Protein AF-A0A9W9FHJ2-F1 (afdb_monomer)

pLDDT: mean 71.09, std 11.59, range [45.0, 87.69]

Foldseek 3Di:
DVQPDPDPVVCCCCVVVVVVVVVVVVVVVVLVLLCVPCVPPSPVSVVVVVVVVVVCVVVLVVLLVVQCVPPNPNRSVVVVCVVVVVVVVVVVVVSDPPDDPPPDDPPDDPDPCVVVVDPVVVVVVVVVVVVVVVVVVVVVVVVVVVVVVVVVVVD

Solvent-accessible surface area (backbone atoms only — not comparable to full-atom values): 9082 Å² total; per-residue (Å²): 123,80,83,80,57,96,46,73,66,59,45,50,48,47,60,50,52,50,45,46,54,51,53,50,53,52,51,53,52,51,54,51,52,51,58,67,73,32,76,93,51,43,68,63,56,53,48,57,56,53,50,50,56,57,52,50,66,55,50,49,59,55,52,48,52,57,35,38,76,75,53,36,72,70,45,32,55,52,53,51,50,49,54,53,48,51,54,49,50,49,48,58,68,68,61,65,85,85,67,79,82,75,76,84,61,92,82,65,66,96,71,64,66,69,58,74,70,34,67,70,52,51,55,50,53,54,47,53,54,50,51,52,53,51,50,52,52,50,51,53,50,49,51,54,50,49,56,54,52,59,62,60,75,73,111

Radius of gyration: 21.57 Å; Cα contacts (8 Å, |Δi|>4): 36; chains: 1; bounding box: 47×47×62 Å

Mean predicted aligned error: 13.23 Å

Structure (mmCIF, N/CA/C/O backbone):
data_AF-A0A9W9FHJ2-F1
#
_entry.id   AF-A0A9W9FHJ2-F1
#
loop_
_atom_site.group_PDB
_atom_site.id
_atom_site.type_symbol
_atom_site.label_atom_id
_atom_site.label_alt_id
_atom_site.label_comp_id
_atom_site.label_asym_id
_atom_site.label_entity_id
_atom_site.label_seq_id
_atom_site.pdbx_PDB_ins_code
_atom_site.Cartn_x
_atom_site.Cartn_y
_atom_site.Cartn_z
_atom_site.occupancy
_atom_site.B_iso_or_equiv
_atom_site.auth_seq_id
_atom_site.auth_comp_id
_atom_site.auth_asym_id
_atom_site.auth_atom_id
_atom_site.pdbx_PDB_model_num
ATOM 1 N N . MET A 1 1 ? -13.011 -8.367 9.478 1.00 51.66 1 MET A N 1
ATOM 2 C CA . MET A 1 1 ? -13.034 -9.588 10.319 1.00 51.66 1 MET A CA 1
ATOM 3 C C . MET A 1 1 ? -12.538 -9.351 11.751 1.00 51.66 1 MET A C 1
ATOM 5 O O . MET A 1 1 ? -12.489 -10.297 12.512 1.00 51.66 1 MET A O 1
ATOM 9 N N . THR A 1 2 ? -12.247 -8.113 12.168 1.00 50.59 2 THR A N 1
ATOM 10 C CA . THR A 1 2 ? -11.859 -7.771 13.555 1.00 50.59 2 THR A CA 1
ATOM 11 C C . THR A 1 2 ? -13.042 -7.658 14.524 1.00 50.59 2 THR A C 1
ATOM 13 O O . THR A 1 2 ? -12.851 -7.483 15.716 1.00 50.59 2 THR A O 1
ATOM 16 N N . SER A 1 3 ? -14.270 -7.742 14.009 1.00 45.25 3 SER A N 1
ATOM 17 C CA . SER A 1 3 ? -15.506 -7.522 14.763 1.00 45.25 3 SER A CA 1
ATOM 18 C C . SER A 1 3 ? -16.038 -8.782 15.464 1.00 45.25 3 SER A C 1
ATOM 20 O O . SER A 1 3 ? -16.877 -8.678 16.344 1.00 45.25 3 SER A O 1
ATOM 22 N N . LEU A 1 4 ? -15.614 -9.983 15.064 1.00 50.00 4 LEU A N 1
ATOM 23 C CA . LEU A 1 4 ? -16.259 -11.245 15.467 1.00 50.00 4 LEU A CA 1
ATOM 24 C C . LEU A 1 4 ? -15.250 -12.282 15.989 1.00 50.00 4 LEU A C 1
ATOM 26 O O . LEU A 1 4 ? -15.475 -13.478 15.845 1.00 50.00 4 LEU A O 1
ATOM 30 N N . ALA A 1 5 ? -14.104 -11.827 16.495 1.00 47.50 5 ALA A N 1
ATOM 31 C CA . ALA A 1 5 ? -13.016 -12.695 16.927 1.00 47.50 5 ALA A CA 1
ATOM 32 C C . ALA A 1 5 ? -12.821 -12.557 18.439 1.00 47.50 5 ALA A C 1
ATOM 34 O O . ALA A 1 5 ? -12.314 -11.544 18.913 1.00 47.50 5 ALA A O 1
ATOM 35 N N . ASP A 1 6 ? -13.250 -13.588 19.160 1.00 56.25 6 ASP A N 1
ATOM 36 C CA . ASP A 1 6 ? -13.093 -13.754 20.611 1.00 56.25 6 ASP A CA 1
ATOM 37 C C . ASP A 1 6 ? -11.643 -14.146 20.985 1.00 56.25 6 ASP A C 1
ATOM 39 O O . ASP A 1 6 ? -11.230 -14.043 22.134 1.00 56.25 6 ASP A O 1
ATOM 43 N N . GLU A 1 7 ? -10.840 -14.555 19.990 1.00 63.81 7 GLU A N 1
ATOM 44 C CA . GLU A 1 7 ? -9.488 -15.097 20.156 1.00 63.81 7 GLU A CA 1
ATOM 45 C C . GLU A 1 7 ? -8.422 -14.259 19.426 1.00 63.81 7 GLU A C 1
ATOM 47 O O . GLU A 1 7 ? -8.515 -13.974 18.223 1.00 63.81 7 GLU A O 1
ATOM 52 N N . TYR A 1 8 ? -7.358 -13.899 20.149 1.00 60.22 8 TYR A N 1
ATOM 53 C CA . TYR A 1 8 ? -6.268 -13.033 19.681 1.00 60.22 8 TYR A CA 1
ATOM 54 C C . TYR A 1 8 ? -5.521 -13.640 18.481 1.00 60.22 8 TYR A C 1
ATOM 56 O O . TYR A 1 8 ? -5.068 -12.921 17.581 1.00 60.22 8 TYR A O 1
ATOM 64 N N . TYR A 1 9 ? -5.441 -14.974 18.421 1.00 71.06 9 TYR A N 1
ATOM 65 C CA . TYR A 1 9 ? -4.782 -15.693 17.329 1.00 71.06 9 TYR A CA 1
ATOM 66 C C . TYR A 1 9 ? -5.462 -15.488 15.973 1.00 71.06 9 TYR A C 1
ATOM 68 O O . TYR A 1 9 ? -4.784 -15.348 14.952 1.00 71.06 9 TYR A O 1
ATOM 76 N N . GLN A 1 10 ? -6.795 -15.433 15.938 1.00 68.62 10 GLN A N 1
ATOM 77 C CA . GLN A 1 10 ? -7.540 -15.281 14.686 1.00 68.62 10 GLN A CA 1
ATOM 78 C C . GLN A 1 10 ? -7.378 -13.881 14.095 1.00 68.62 10 GLN A C 1
ATOM 80 O O . GLN A 1 10 ? -7.250 -13.734 12.878 1.00 68.62 10 GLN A O 1
ATOM 85 N N . ILE A 1 11 ? -7.320 -12.855 14.947 1.00 69.69 11 ILE A N 1
ATOM 86 C CA . ILE A 1 11 ? -7.076 -11.473 14.521 1.00 69.69 11 ILE A CA 1
ATOM 87 C C . ILE A 1 11 ? -5.663 -11.348 13.957 1.00 69.69 11 ILE A C 1
ATOM 89 O O . ILE A 1 11 ? -5.479 -10.771 12.884 1.00 69.69 11 ILE A O 1
ATOM 93 N N . PHE A 1 12 ? -4.674 -11.936 14.634 1.00 75.62 12 PHE A N 1
ATOM 94 C CA . PHE A 1 12 ? -3.286 -11.893 14.187 1.00 75.62 12 PHE A CA 1
ATOM 95 C C . PHE A 1 12 ? -3.087 -12.613 12.847 1.00 75.62 12 PHE A C 1
ATOM 97 O O . PHE A 1 12 ? -2.451 -12.074 11.942 1.00 75.62 12 PHE A O 1
ATOM 104 N N . LEU A 1 13 ? -3.690 -13.792 12.669 1.00 75.44 13 LEU A N 1
ATOM 105 C CA . LEU A 1 13 ? -3.626 -14.535 11.409 1.00 75.44 13 LEU A CA 1
ATOM 106 C C . LEU A 1 13 ? -4.366 -13.813 10.273 1.00 75.44 13 LEU A C 1
ATOM 108 O O . LEU A 1 13 ? -3.824 -13.678 9.178 1.00 75.44 13 LEU A O 1
ATOM 112 N N . ALA A 1 14 ? -5.573 -13.299 10.513 1.00 74.88 14 ALA A N 1
ATOM 113 C CA . ALA A 1 14 ? -6.352 -12.626 9.474 1.00 74.88 14 ALA A CA 1
ATOM 114 C C . ALA A 1 14 ? -5.747 -11.271 9.067 1.00 74.88 14 ALA A C 1
ATOM 116 O O . ALA A 1 14 ? -5.666 -10.955 7.878 1.00 74.88 14 ALA A O 1
ATOM 117 N N . GLN A 1 15 ? -5.303 -10.472 10.039 1.00 74.19 15 GLN A N 1
ATOM 118 C CA . GLN A 1 15 ? -4.747 -9.142 9.792 1.00 74.19 15 GLN A CA 1
ATOM 119 C C . GLN A 1 15 ? -3.265 -9.179 9.415 1.00 74.19 15 GLN A C 1
ATOM 121 O O . GLN A 1 15 ? -2.812 -8.311 8.687 1.00 74.19 15 GLN A O 1
ATOM 126 N N . GLY A 1 16 ? -2.494 -10.159 9.876 1.00 77.00 16 GLY A N 1
ATOM 127 C CA . GLY A 1 16 ? -1.106 -10.329 9.455 1.00 77.00 16 GLY A CA 1
ATOM 128 C C . GLY A 1 16 ? -1.024 -11.022 8.099 1.00 77.00 16 GLY A C 1
ATOM 129 O O . GLY A 1 16 ? -0.535 -10.454 7.123 1.00 77.00 16 GLY A O 1
ATOM 130 N N . LEU A 1 17 ? -1.544 -12.249 8.024 1.00 80.94 17 LEU A N 1
ATOM 131 C CA . LEU A 1 17 ? -1.406 -13.096 6.842 1.00 80.94 17 LEU A CA 1
ATOM 132 C C . LEU A 1 17 ? -2.351 -12.654 5.717 1.00 80.94 17 LEU A C 1
ATOM 134 O O . LEU A 1 17 ? -1.920 -12.453 4.584 1.00 80.94 17 LEU A O 1
ATOM 138 N N . GLY A 1 18 ? -3.635 -12.464 6.033 1.00 80.69 18 GLY A N 1
ATOM 139 C CA . GLY A 1 18 ? -4.656 -12.121 5.040 1.00 80.69 18 GLY A CA 1
ATOM 140 C C . GLY A 1 18 ? -4.430 -10.744 4.418 1.00 80.69 18 GLY A C 1
ATOM 141 O O . GLY A 1 18 ? -4.379 -10.608 3.194 1.00 80.69 18 GLY A O 1
ATOM 142 N N . PHE A 1 19 ? -4.224 -9.723 5.253 1.00 80.75 19 PHE A N 1
ATOM 143 C CA . PHE A 1 19 ? -3.894 -8.385 4.760 1.00 80.75 19 PHE A CA 1
ATOM 144 C C . PHE A 1 19 ? -2.524 -8.350 4.077 1.00 80.75 19 PHE A C 1
ATOM 146 O O . PHE A 1 19 ? -2.398 -7.713 3.038 1.00 80.75 19 PHE A O 1
ATOM 153 N N . GLY A 1 20 ? -1.514 -9.053 4.604 1.00 81.56 20 GLY A N 1
ATOM 154 C CA . GLY A 1 20 ? -0.174 -9.083 4.015 1.00 81.56 20 GLY A CA 1
ATOM 155 C C . GLY A 1 20 ? -0.162 -9.646 2.593 1.00 81.56 20 GLY A C 1
ATOM 156 O O . GLY A 1 20 ? 0.398 -9.025 1.688 1.00 81.56 20 GLY A O 1
ATOM 157 N N . ILE A 1 21 ? -0.837 -10.778 2.368 1.00 84.50 21 ILE A N 1
ATOM 158 C CA . ILE A 1 21 ? -0.942 -11.397 1.037 1.00 84.50 21 ILE A CA 1
ATOM 159 C C . ILE A 1 21 ? -1.739 -10.495 0.084 1.00 84.50 21 ILE A C 1
ATOM 161 O O . ILE A 1 21 ? -1.320 -10.275 -1.055 1.00 84.50 21 ILE A O 1
ATOM 165 N N . GLY A 1 22 ? -2.857 -9.929 0.552 1.00 81.44 22 GLY A N 1
ATOM 166 C CA . GLY A 1 22 ? -3.683 -9.025 -0.249 1.00 81.44 22 GLY A CA 1
ATOM 167 C C . GLY A 1 22 ? -2.946 -7.744 -0.642 1.00 81.44 22 GLY A C 1
ATOM 168 O O . GLY A 1 22 ? -2.867 -7.405 -1.823 1.00 81.44 22 GLY A O 1
ATOM 169 N N . ALA A 1 23 ? -2.351 -7.055 0.332 1.00 80.44 23 ALA A N 1
ATOM 170 C CA . ALA A 1 23 ? -1.613 -5.817 0.116 1.00 80.44 23 ALA A CA 1
ATOM 171 C C . ALA A 1 23 ? -0.388 -6.037 -0.780 1.00 80.44 23 ALA A C 1
ATOM 173 O O . ALA A 1 23 ? -0.156 -5.246 -1.693 1.00 80.44 23 ALA A O 1
ATOM 174 N N . GLY A 1 24 ? 0.352 -7.134 -0.579 1.00 81.81 24 GLY A N 1
ATOM 175 C CA . GLY A 1 24 ? 1.487 -7.494 -1.427 1.00 81.81 24 GLY A CA 1
ATOM 176 C C . GLY A 1 24 ? 1.076 -7.703 -2.885 1.00 81.81 24 GLY A C 1
ATOM 177 O O . GLY A 1 24 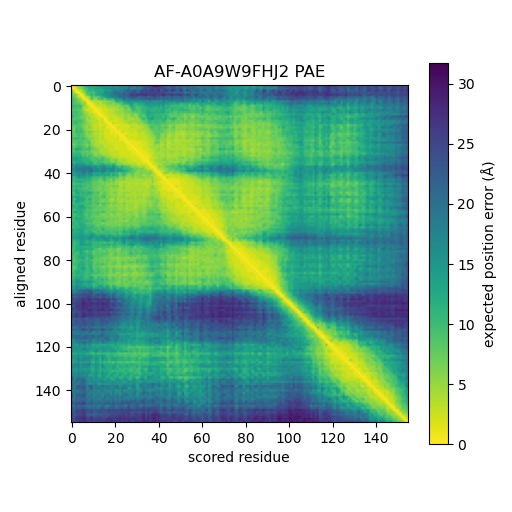? 1.640 -7.078 -3.783 1.00 81.81 24 GLY A O 1
ATOM 178 N N . GLY A 1 25 ? 0.040 -8.512 -3.129 1.00 81.56 25 GLY A N 1
ATOM 179 C CA . GLY A 1 25 ? -0.453 -8.784 -4.482 1.00 81.56 25 GLY A CA 1
ATOM 180 C C . GLY A 1 25 ? -0.975 -7.536 -5.199 1.00 81.56 25 GLY A C 1
ATOM 181 O O . GLY A 1 25 ? -0.629 -7.288 -6.359 1.00 81.56 25 GLY A O 1
ATOM 182 N N . VAL A 1 26 ? -1.763 -6.706 -4.512 1.00 81.94 26 VAL A N 1
ATOM 183 C CA . VAL A 1 26 ? -2.298 -5.455 -5.077 1.00 81.94 26 VAL A CA 1
ATOM 184 C C . VAL A 1 26 ? -1.175 -4.455 -5.362 1.00 81.94 26 VAL A C 1
ATOM 186 O O . VAL A 1 26 ? -1.161 -3.822 -6.418 1.00 81.94 26 VAL A O 1
ATOM 189 N N . PHE A 1 27 ? -0.191 -4.339 -4.469 1.00 80.12 27 PHE A N 1
ATOM 190 C CA . PHE A 1 27 ? 0.927 -3.421 -4.661 1.00 80.12 27 PHE A CA 1
ATOM 191 C C . PHE A 1 27 ? 1.792 -3.825 -5.860 1.00 80.12 27 PHE A C 1
ATOM 193 O O . PHE A 1 27 ? 2.079 -2.996 -6.727 1.00 80.12 27 PHE A O 1
ATOM 200 N N . THR A 1 28 ? 2.148 -5.110 -5.966 1.00 78.50 28 THR A N 1
ATOM 201 C CA . THR A 1 28 ? 2.938 -5.623 -7.093 1.00 78.50 28 THR A CA 1
ATOM 202 C C . THR A 1 28 ? 2.204 -5.449 -8.421 1.00 78.50 28 THR A C 1
ATOM 204 O O . THR A 1 28 ? 2.788 -4.953 -9.385 1.00 78.50 28 THR A O 1
ATOM 207 N N . THR A 1 29 ? 0.920 -5.812 -8.485 1.00 79.56 29 THR A N 1
ATOM 208 C CA . THR A 1 29 ? 0.126 -5.682 -9.719 1.00 79.56 29 THR A CA 1
ATOM 209 C C . THR A 1 29 ? -0.040 -4.223 -10.142 1.00 79.56 29 THR A C 1
ATOM 211 O O . THR A 1 29 ? 0.134 -3.919 -11.323 1.00 79.56 29 THR A O 1
ATOM 214 N N . SER A 1 30 ? -0.274 -3.307 -9.199 1.00 78.81 30 SER A N 1
ATOM 215 C CA . SER A 1 30 ? -0.365 -1.867 -9.467 1.00 78.81 30 SER A CA 1
ATOM 216 C C . SER A 1 30 ? 0.934 -1.307 -10.062 1.00 78.81 30 SER A C 1
ATOM 218 O O . SER A 1 30 ? 0.919 -0.680 -11.125 1.00 78.81 30 SER A O 1
ATOM 220 N N . MET A 1 31 ? 2.084 -1.619 -9.453 1.00 74.44 31 MET A N 1
ATOM 221 C CA . MET A 1 31 ? 3.398 -1.187 -9.949 1.00 74.44 31 MET A CA 1
ATOM 222 C C . MET A 1 31 ? 3.690 -1.710 -11.363 1.00 74.44 31 MET A C 1
ATOM 224 O O . MET A 1 31 ? 4.173 -0.962 -12.219 1.00 74.44 31 MET A O 1
ATOM 228 N N . VAL A 1 32 ? 3.363 -2.979 -11.630 1.00 77.88 32 VAL A N 1
ATOM 229 C CA . VAL A 1 32 ? 3.535 -3.593 -12.955 1.00 77.88 32 VAL A CA 1
ATOM 230 C C . VAL A 1 32 ? 2.641 -2.913 -13.995 1.00 77.88 32 VAL A C 1
ATOM 232 O O . VAL A 1 32 ? 3.122 -2.580 -15.080 1.00 77.88 32 VAL A O 1
ATOM 235 N N . CYS A 1 33 ? 1.377 -2.637 -13.661 1.00 75.69 33 CYS A N 1
ATOM 236 C CA . CYS A 1 33 ? 0.437 -1.970 -14.565 1.00 75.69 33 CYS A CA 1
ATOM 237 C C . CYS A 1 33 ? 0.904 -0.554 -14.939 1.00 75.69 33 CYS A C 1
ATOM 239 O O . CYS A 1 33 ? 0.904 -0.196 -16.119 1.00 75.69 33 CYS A O 1
ATOM 241 N N . VAL A 1 34 ? 1.370 0.236 -13.965 1.00 75.25 34 VAL A N 1
ATOM 242 C CA . VAL A 1 34 ? 1.890 1.595 -14.208 1.00 75.25 34 VAL A CA 1
ATOM 243 C C . VAL A 1 34 ? 3.154 1.561 -15.075 1.00 75.25 34 VAL A C 1
ATOM 245 O O . VAL A 1 34 ? 3.282 2.336 -16.027 1.00 75.25 34 VAL A O 1
ATOM 248 N N . GLY A 1 35 ? 4.073 0.628 -14.798 1.00 72.12 35 GLY A N 1
ATOM 249 C CA . GLY A 1 35 ? 5.310 0.462 -15.568 1.00 72.12 35 GLY A CA 1
ATOM 250 C C . GLY A 1 35 ? 5.080 0.038 -17.025 1.00 72.12 35 GLY A C 1
ATOM 251 O O . GLY A 1 35 ? 5.877 0.390 -17.908 1.00 72.12 35 GLY A O 1
ATOM 252 N N . GLN A 1 36 ? 3.985 -0.683 -17.271 1.00 71.94 36 GLN A N 1
ATOM 253 C CA . GLN A 1 36 ? 3.534 -1.124 -18.588 1.00 71.94 36 GLN A CA 1
ATOM 254 C C . GLN A 1 36 ? 2.845 -0.012 -19.390 1.00 71.94 36 GLN A C 1
ATOM 256 O O . GLN A 1 36 ? 3.112 0.122 -20.583 1.00 71.94 36 GLN A O 1
ATOM 261 N N . TRP A 1 37 ? 1.996 0.801 -18.755 1.00 70.00 37 TRP A N 1
ATOM 262 C CA . TRP A 1 37 ? 1.233 1.849 -19.444 1.00 70.00 37 TRP A CA 1
ATOM 263 C C . TRP A 1 37 ? 2.072 3.081 -19.813 1.00 70.00 37 TRP A C 1
ATOM 265 O O . TRP A 1 37 ? 1.892 3.651 -20.888 1.00 70.00 37 TRP A O 1
ATOM 275 N N . PHE A 1 38 ? 3.022 3.485 -18.964 1.00 66.88 38 PHE A N 1
ATOM 276 C CA . PHE A 1 38 ? 3.769 4.733 -19.151 1.00 66.88 38 PHE A CA 1
ATOM 277 C C . PHE A 1 38 ? 5.257 4.495 -19.403 1.00 66.88 38 PHE A C 1
ATOM 279 O O . PHE A 1 38 ? 6.070 4.781 -18.543 1.00 66.88 38 PHE A O 1
ATOM 286 N N . VAL A 1 39 ? 5.665 4.037 -20.591 1.00 68.19 39 VAL A N 1
ATOM 287 C CA . VAL A 1 39 ? 7.093 3.764 -20.890 1.00 68.19 39 VAL A CA 1
ATOM 288 C C . VAL A 1 39 ? 7.961 5.035 -20.896 1.00 68.19 39 VAL A C 1
ATOM 290 O O . VAL A 1 39 ? 9.077 5.018 -20.387 1.00 68.19 39 VAL A O 1
ATOM 293 N N . LYS A 1 40 ? 7.446 6.158 -21.421 1.00 70.25 40 LYS A N 1
ATOM 294 C CA . LYS A 1 40 ? 8.219 7.406 -21.610 1.00 70.25 40 LYS A CA 1
ATOM 295 C C . LYS A 1 40 ? 8.219 8.342 -20.390 1.00 70.25 40 LYS A C 1
ATOM 297 O O . LYS A 1 40 ? 9.113 9.169 -20.266 1.00 70.25 40 LYS A O 1
ATOM 302 N N . ARG A 1 41 ? 7.227 8.236 -19.491 1.00 77.00 41 ARG A N 1
ATOM 303 C CA . ARG A 1 41 ? 7.051 9.122 -18.315 1.00 77.00 41 ARG A CA 1
ATOM 304 C C . ARG A 1 41 ? 6.789 8.343 -17.014 1.00 77.00 41 ARG A C 1
ATOM 306 O O . ARG A 1 41 ? 5.939 8.733 -16.217 1.00 77.00 41 ARG A O 1
ATOM 313 N N . ARG A 1 42 ? 7.534 7.250 -16.788 1.00 74.88 42 ARG A N 1
ATOM 314 C CA . ARG A 1 42 ? 7.404 6.382 -15.594 1.00 74.88 42 ARG A CA 1
ATOM 315 C C . ARG A 1 42 ? 7.503 7.154 -14.277 1.00 74.88 42 ARG A C 1
ATOM 317 O O . ARG A 1 42 ? 6.696 6.926 -13.387 1.00 74.88 42 ARG A O 1
ATOM 324 N N . GLY A 1 43 ? 8.450 8.090 -14.177 1.00 79.88 43 GLY A N 1
ATOM 325 C CA . GLY A 1 43 ? 8.691 8.858 -12.951 1.00 79.88 43 GLY A CA 1
ATOM 326 C C . GLY A 1 43 ? 7.500 9.715 -12.514 1.00 79.88 43 GLY A C 1
ATOM 327 O O . GLY A 1 43 ? 7.138 9.688 -11.345 1.00 79.88 43 GLY A O 1
ATOM 328 N N . LEU A 1 44 ? 6.837 10.410 -13.447 1.00 82.25 44 LEU A N 1
ATOM 329 C CA . LEU A 1 44 ? 5.661 11.231 -13.127 1.00 82.25 44 LEU A CA 1
ATOM 330 C C . LEU A 1 44 ? 4.460 10.374 -12.717 1.00 82.25 44 LEU A C 1
ATOM 332 O O . LEU A 1 44 ? 3.765 10.714 -11.766 1.00 82.25 44 LEU A O 1
ATOM 336 N N . ALA A 1 45 ? 4.239 9.246 -13.398 1.00 80.81 45 ALA A N 1
ATOM 337 C CA . ALA A 1 45 ? 3.144 8.338 -13.066 1.00 80.81 45 ALA A CA 1
ATOM 338 C C . ALA A 1 45 ? 3.331 7.702 -11.677 1.00 80.81 45 ALA A C 1
ATOM 340 O O . ALA A 1 45 ? 2.394 7.664 -10.883 1.00 80.81 45 ALA A O 1
ATOM 341 N N . VAL A 1 46 ? 4.555 7.266 -11.355 1.00 81.81 46 VAL A N 1
ATOM 342 C CA . VAL A 1 46 ? 4.902 6.753 -10.020 1.00 81.81 46 VAL A CA 1
ATOM 343 C C . VAL A 1 46 ? 4.823 7.860 -8.965 1.00 81.81 46 VAL A C 1
ATOM 345 O O . VAL A 1 46 ? 4.340 7.610 -7.866 1.00 81.81 46 VAL A O 1
ATOM 348 N N . GLY A 1 47 ? 5.223 9.090 -9.304 1.00 84.06 47 GLY A N 1
ATOM 349 C CA . GLY A 1 47 ? 5.078 10.259 -8.438 1.00 84.06 47 GLY A CA 1
ATOM 350 C C . GLY A 1 47 ? 3.620 10.512 -8.052 1.00 84.06 47 GLY A C 1
ATOM 351 O O . GLY A 1 47 ? 3.303 10.543 -6.867 1.00 84.06 47 GLY A O 1
ATOM 352 N N . ILE A 1 48 ? 2.713 10.581 -9.031 1.00 84.00 48 ILE A N 1
ATOM 353 C CA . ILE A 1 48 ? 1.271 10.754 -8.781 1.00 84.00 48 ILE A CA 1
ATOM 354 C C . ILE A 1 48 ? 0.712 9.586 -7.955 1.00 84.00 48 ILE A C 1
ATOM 356 O O . ILE A 1 48 ? -0.038 9.811 -7.006 1.00 84.00 48 ILE A O 1
ATOM 360 N N . ALA A 1 49 ? 1.118 8.347 -8.254 1.00 82.44 49 ALA A N 1
ATOM 361 C CA . ALA A 1 49 ? 0.720 7.183 -7.464 1.00 82.44 49 ALA A CA 1
ATOM 362 C C . ALA A 1 49 ? 1.196 7.286 -6.002 1.00 82.44 49 ALA A C 1
ATOM 364 O O . ALA A 1 49 ? 0.440 6.974 -5.084 1.00 82.44 49 ALA A O 1
ATOM 365 N N . SER A 1 50 ? 2.415 7.783 -5.771 1.00 83.38 50 SER A N 1
ATOM 366 C CA . SER A 1 50 ? 2.964 7.983 -4.425 1.00 83.38 50 SER A CA 1
ATOM 367 C C . SER A 1 50 ? 2.242 9.082 -3.641 1.00 83.38 50 SER A C 1
ATOM 369 O O . SER A 1 50 ? 2.052 8.938 -2.434 1.00 83.38 50 SER A O 1
ATOM 371 N N . CYS A 1 51 ? 1.749 10.129 -4.316 1.00 87.69 51 CYS A N 1
ATOM 372 C CA . CYS A 1 51 ? 0.911 11.152 -3.688 1.00 87.69 51 CYS A CA 1
ATOM 373 C C . CYS A 1 51 ? -0.385 10.551 -3.121 1.00 87.69 51 CYS A C 1
ATOM 375 O O . CYS A 1 51 ? -0.848 10.983 -2.066 1.00 87.69 51 CYS A O 1
ATOM 377 N N . GLY A 1 52 ? -0.937 9.522 -3.776 1.00 83.06 52 GLY A N 1
ATOM 378 C CA . GLY A 1 52 ? -2.115 8.795 -3.298 1.00 83.06 52 GLY A CA 1
ATOM 379 C C . GLY A 1 52 ? -1.921 8.174 -1.910 1.00 83.06 52 GLY A C 1
ATOM 380 O O . GLY A 1 52 ? -2.831 8.234 -1.085 1.00 83.06 52 GLY A O 1
ATOM 381 N N . SER A 1 53 ? -0.721 7.665 -1.607 1.00 84.31 53 SER A N 1
ATOM 382 C CA . SER A 1 53 ? -0.397 7.114 -0.283 1.00 84.31 53 SER A CA 1
ATOM 383 C C . SER A 1 53 ? -0.481 8.170 0.824 1.00 84.31 53 SER A C 1
ATOM 385 O O . SER A 1 53 ? -0.988 7.884 1.908 1.00 84.31 53 SER A O 1
ATOM 387 N N . SER A 1 54 ? -0.044 9.404 0.548 1.00 86.06 54 SER A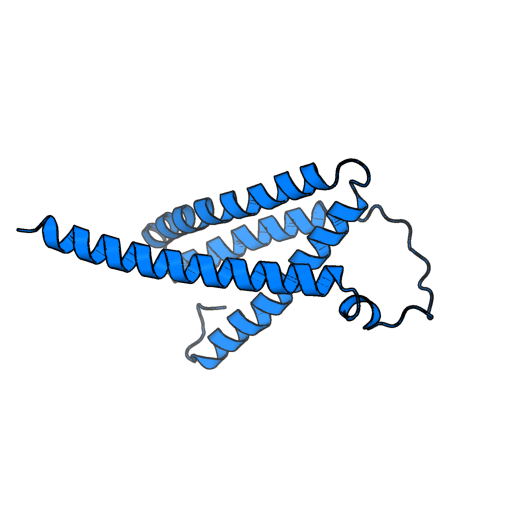 N 1
ATOM 388 C CA . SER A 1 54 ? -0.141 10.518 1.501 1.00 86.06 54 SER A CA 1
ATOM 389 C C . SER A 1 54 ? -1.589 10.944 1.738 1.00 86.06 54 SER A C 1
ATOM 391 O O . SER A 1 54 ? -1.986 11.144 2.884 1.00 86.06 54 SER A O 1
ATOM 393 N N . PHE A 1 55 ? -2.401 11.026 0.678 1.00 86.50 55 PHE A N 1
ATOM 394 C CA . PHE A 1 55 ? -3.830 11.328 0.812 1.00 86.50 55 PHE A CA 1
ATOM 395 C C . PHE A 1 55 ? -4.563 10.253 1.618 1.00 86.50 55 PHE A C 1
ATOM 397 O O . PHE A 1 55 ? -5.339 10.590 2.510 1.00 86.50 55 PHE A O 1
ATOM 404 N N . GLY A 1 56 ? -4.269 8.973 1.375 1.00 82.12 56 GLY A N 1
ATOM 405 C CA . GLY A 1 56 ? -4.824 7.870 2.160 1.00 82.12 56 GLY A CA 1
ATOM 406 C C . GLY A 1 56 ? -4.510 8.000 3.652 1.00 82.12 56 GLY A C 1
ATOM 407 O O . GLY A 1 56 ? -5.408 7.858 4.475 1.00 82.12 56 GLY A O 1
ATOM 408 N N . GLY A 1 57 ? -3.270 8.356 4.004 1.00 83.81 57 GLY A N 1
ATOM 409 C CA . GLY A 1 57 ? -2.846 8.531 5.397 1.00 83.81 57 GLY A CA 1
ATOM 410 C C . GLY A 1 57 ? -3.548 9.668 6.150 1.00 83.81 57 GLY A C 1
ATOM 411 O O . GLY A 1 57 ? -3.669 9.588 7.368 1.00 83.81 57 GLY A O 1
ATOM 412 N N . VAL A 1 58 ? -4.035 10.696 5.449 1.00 87.44 58 VAL A N 1
ATOM 413 C CA . VAL A 1 58 ? -4.769 11.827 6.050 1.00 87.44 58 VAL A CA 1
ATOM 414 C C . VAL A 1 58 ? -6.276 11.573 6.068 1.00 87.44 58 VAL A C 1
ATOM 416 O O . VAL A 1 58 ? -6.940 11.839 7.066 1.00 87.44 58 VAL A O 1
ATOM 419 N N . ILE A 1 59 ? -6.824 11.021 4.985 1.00 86.62 59 ILE A N 1
ATOM 420 C CA . ILE A 1 59 ? -8.266 10.778 4.848 1.00 86.62 59 ILE A CA 1
ATOM 421 C C . ILE A 1 59 ? -8.734 9.694 5.825 1.00 86.62 59 ILE A C 1
ATOM 423 O O . ILE A 1 59 ? -9.790 9.837 6.437 1.00 86.62 59 ILE A O 1
ATOM 427 N N . PHE A 1 60 ? -7.944 8.633 6.008 1.00 81.69 60 PHE A N 1
ATOM 428 C CA . PHE A 1 60 ? -8.316 7.492 6.846 1.00 81.69 60 PHE A CA 1
ATOM 429 C C . PHE A 1 60 ? -8.563 7.851 8.324 1.00 81.69 60 PHE A C 1
ATOM 431 O O . PHE A 1 60 ? -9.634 7.511 8.819 1.00 81.69 60 PHE A O 1
ATOM 438 N N . PRO A 1 61 ? -7.666 8.557 9.046 1.00 82.12 61 PRO A N 1
ATOM 439 C CA . PRO A 1 61 ? -7.908 8.921 10.444 1.00 82.12 61 PRO A CA 1
ATOM 440 C C . PRO A 1 61 ? -9.057 9.922 10.616 1.00 82.12 61 PRO A C 1
ATOM 442 O O . PRO A 1 61 ? -9.788 9.826 11.598 1.00 82.12 61 PRO A O 1
ATOM 445 N N . ILE A 1 62 ? -9.252 10.854 9.675 1.00 84.69 62 ILE A N 1
ATOM 446 C CA . ILE A 1 62 ? -10.369 11.813 9.723 1.00 84.69 62 ILE A CA 1
ATOM 447 C C . ILE A 1 62 ? -11.701 11.075 9.564 1.00 84.69 62 ILE A C 1
ATOM 449 O O . ILE A 1 62 ? -12.627 11.282 10.346 1.00 84.69 62 ILE A O 1
ATOM 453 N N . PHE A 1 63 ? -11.780 10.177 8.578 1.00 81.94 63 PHE A N 1
ATOM 454 C CA . PHE A 1 63 ? -12.958 9.345 8.355 1.00 81.94 63 PHE A CA 1
ATOM 455 C C . PHE A 1 63 ? -13.236 8.438 9.559 1.00 81.94 63 PHE A C 1
ATOM 457 O O . PHE A 1 63 ? -14.370 8.348 10.018 1.00 81.94 63 PHE A O 1
ATOM 464 N N . LEU A 1 64 ? -12.197 7.815 10.117 1.00 80.19 64 LEU A N 1
ATOM 465 C CA . LEU A 1 64 ? -12.326 6.907 11.253 1.00 80.19 64 LEU A CA 1
ATOM 466 C C . LEU A 1 64 ? -12.815 7.625 12.523 1.00 80.19 64 LEU A C 1
ATOM 468 O O . LEU A 1 64 ? -13.686 7.088 13.196 1.00 80.19 64 LEU A O 1
ATOM 472 N N . ASN A 1 65 ? -12.334 8.842 12.816 1.00 81.69 65 ASN A N 1
ATOM 473 C CA . ASN A 1 65 ? -12.831 9.644 13.948 1.00 81.69 65 ASN A CA 1
ATOM 474 C C . ASN A 1 65 ? -14.328 9.951 13.815 1.00 81.69 65 ASN A C 1
ATOM 476 O O . ASN A 1 65 ? -15.098 9.644 14.719 1.00 81.69 65 ASN A O 1
ATOM 480 N N . LYS A 1 66 ? -14.748 10.458 12.650 1.00 80.50 66 LYS A N 1
ATOM 481 C CA . LYS A 1 66 ? -16.157 10.760 12.348 1.00 80.50 66 LYS A CA 1
ATOM 482 C C . LYS A 1 66 ? -17.069 9.543 12.523 1.00 80.50 66 LYS A C 1
ATOM 484 O O . LYS A 1 66 ? -18.120 9.634 13.141 1.00 80.50 66 LYS A O 1
ATOM 489 N N . VAL A 1 67 ? -16.671 8.391 11.981 1.00 75.94 67 VAL A N 1
ATOM 490 C CA . VAL A 1 67 ? -17.533 7.199 12.006 1.00 75.94 67 VAL A CA 1
ATOM 491 C C . VAL A 1 67 ? -17.555 6.528 13.387 1.00 75.94 67 VAL A C 1
ATOM 493 O O . VAL A 1 67 ? -18.559 5.910 13.745 1.00 75.94 67 VAL A O 1
ATOM 496 N N . ILE A 1 68 ? -16.483 6.652 14.178 1.00 77.69 68 ILE A N 1
ATOM 497 C CA . ILE A 1 68 ? -16.466 6.175 15.568 1.00 77.69 68 ILE A CA 1
ATOM 498 C C . ILE A 1 68 ? -17.432 6.986 16.438 1.00 77.69 68 ILE A C 1
ATOM 500 O O . ILE A 1 68 ? -18.129 6.377 17.249 1.00 77.69 68 ILE A O 1
ATOM 504 N N . GLU A 1 69 ? -17.499 8.307 16.251 1.00 74.81 69 GLU A N 1
ATOM 505 C CA . GLU A 1 69 ? -18.415 9.187 16.992 1.00 74.81 69 GLU A CA 1
ATOM 506 C C . GLU A 1 69 ? -19.894 8.877 16.704 1.00 74.81 69 GLU A C 1
ATOM 508 O O . GLU A 1 69 ? -20.701 8.881 17.631 1.00 74.81 69 GLU A O 1
ATOM 513 N N . ASP A 1 70 ? -20.244 8.541 15.457 1.00 70.75 70 ASP A N 1
ATOM 514 C CA . ASP A 1 70 ? -21.644 8.342 15.049 1.00 70.75 70 ASP A CA 1
ATOM 515 C C . ASP A 1 70 ? -22.177 6.904 15.242 1.00 70.75 70 ASP A C 1
ATOM 517 O O . ASP A 1 70 ? -23.346 6.715 15.576 1.00 70.75 70 ASP A O 1
ATOM 521 N N . VAL A 1 71 ? -21.369 5.862 14.984 1.00 67.00 71 VAL A N 1
ATOM 522 C CA . VAL A 1 71 ? -21.875 4.473 14.805 1.00 67.00 71 VAL A CA 1
ATOM 523 C C . VAL A 1 71 ? -21.149 3.441 15.683 1.00 67.00 71 VAL A C 1
ATOM 525 O O . VAL A 1 71 ? -21.422 2.237 15.613 1.00 67.00 71 VAL A O 1
ATOM 528 N N . GLY A 1 72 ? -20.205 3.893 16.512 1.00 73.00 72 GLY A N 1
ATOM 529 C CA . GLY A 1 72 ? -19.367 3.034 17.344 1.00 73.00 72 GLY A CA 1
ATOM 530 C C . GLY A 1 72 ? -18.381 2.165 16.549 1.00 73.00 72 GLY A C 1
ATOM 531 O O . GLY A 1 72 ? -18.360 2.117 15.316 1.00 73.00 72 GLY A O 1
ATOM 532 N N . PHE A 1 73 ? -17.533 1.433 17.275 1.00 68.06 73 PHE A N 1
ATOM 533 C CA . PHE A 1 73 ? -16.392 0.698 16.709 1.00 68.06 73 PHE A CA 1
ATOM 534 C C . PHE A 1 73 ? -16.800 -0.355 15.660 1.00 68.06 73 PHE A C 1
ATOM 536 O O . PHE A 1 73 ? -16.129 -0.548 14.645 1.00 68.06 73 PHE A O 1
ATOM 543 N N . TYR A 1 74 ? -17.943 -1.010 15.871 1.00 67.31 74 TYR A N 1
ATOM 544 C CA . TYR A 1 74 ? -18.436 -2.078 15.000 1.00 67.31 74 TYR A CA 1
ATOM 545 C C . TYR A 1 74 ? -18.952 -1.556 13.651 1.00 67.31 74 TYR A C 1
ATOM 547 O O . TYR A 1 74 ? -18.716 -2.167 12.605 1.00 67.31 74 TYR A O 1
ATOM 555 N N . GLY A 1 75 ? -19.641 -0.409 13.665 1.00 68.38 75 GLY A N 1
ATOM 556 C CA . GLY A 1 75 ? -20.091 0.277 12.457 1.00 68.38 75 GLY A CA 1
ATOM 557 C C . GLY A 1 75 ? -18.909 0.820 11.658 1.00 68.38 75 GLY A C 1
ATOM 558 O O . GLY A 1 75 ? -18.824 0.595 10.449 1.00 68.38 75 GLY A O 1
ATOM 559 N N . ALA A 1 76 ? -17.938 1.431 12.344 1.00 73.38 76 ALA A N 1
ATOM 560 C CA . ALA A 1 76 ? -16.748 2.013 11.727 1.00 73.38 76 ALA A CA 1
ATOM 561 C C . ALA A 1 76 ? -15.945 1.021 10.882 1.00 73.38 76 ALA A C 1
ATOM 563 O O . ALA A 1 76 ? -15.568 1.330 9.746 1.00 73.38 76 ALA A O 1
ATOM 564 N N . VAL A 1 77 ? -15.749 -0.202 11.376 1.00 72.38 77 VAL A N 1
ATOM 565 C CA . VAL A 1 77 ? -15.023 -1.245 10.639 1.00 72.38 77 VAL A CA 1
ATOM 566 C C . VAL A 1 77 ? -15.758 -1.649 9.355 1.00 72.38 77 VAL A C 1
ATOM 568 O O . VAL A 1 77 ? -15.112 -1.874 8.330 1.00 72.38 77 VAL A O 1
ATOM 571 N N . ARG A 1 78 ? -17.098 -1.708 9.367 1.00 78.56 78 ARG A N 1
ATOM 572 C CA . ARG A 1 78 ? -17.901 -2.065 8.183 1.00 78.56 78 ARG A CA 1
ATOM 573 C C . ARG A 1 78 ? -17.865 -0.973 7.117 1.00 78.56 78 ARG A C 1
ATOM 575 O O . ARG A 1 78 ? -17.614 -1.284 5.955 1.00 78.56 78 ARG A O 1
ATOM 582 N N . TYR A 1 79 ? -18.050 0.290 7.501 1.00 78.88 79 TYR A N 1
ATOM 583 C CA . TYR A 1 79 ? -17.979 1.417 6.563 1.00 78.88 79 TYR A CA 1
ATOM 584 C C . TYR A 1 79 ? -16.588 1.563 5.948 1.00 78.88 79 TYR A C 1
ATOM 586 O O . TYR A 1 79 ? -16.459 1.749 4.741 1.00 78.88 79 TYR A O 1
ATOM 594 N N . THR A 1 80 ? -15.544 1.388 6.756 1.00 77.75 80 THR A N 1
ATOM 595 C CA . THR A 1 80 ? -14.158 1.425 6.280 1.00 77.75 80 THR A CA 1
ATOM 596 C C . THR A 1 80 ? -13.868 0.275 5.311 1.00 77.75 80 THR A C 1
ATOM 598 O O . THR A 1 80 ? -13.263 0.490 4.261 1.00 77.75 80 THR A O 1
ATOM 601 N N . ALA A 1 81 ? -14.349 -0.938 5.605 1.00 77.25 81 ALA A N 1
ATOM 602 C CA . ALA A 1 81 ? -14.212 -2.080 4.703 1.00 77.25 81 ALA A CA 1
ATOM 603 C C . ALA A 1 81 ? -14.950 -1.868 3.370 1.00 77.25 81 ALA A C 1
ATOM 605 O O . ALA A 1 81 ? -14.403 -2.198 2.319 1.00 77.25 81 ALA A O 1
ATOM 606 N N . LEU A 1 82 ? -16.151 -1.281 3.392 1.00 81.50 82 LEU A N 1
ATOM 607 C CA . LEU A 1 82 ? -16.888 -0.938 2.173 1.00 81.50 82 LEU A CA 1
ATOM 608 C C . LEU A 1 82 ? -16.170 0.140 1.362 1.00 81.50 82 LEU A C 1
ATOM 610 O O . LEU A 1 82 ? -16.015 -0.018 0.156 1.00 81.50 82 LEU A O 1
ATOM 614 N N . PHE A 1 83 ? -15.679 1.197 2.008 1.00 81.50 83 PHE A N 1
ATOM 615 C CA . PHE A 1 83 ? -14.958 2.276 1.337 1.00 81.50 83 PHE A CA 1
ATOM 616 C C . PHE A 1 83 ? -13.700 1.765 0.621 1.00 81.50 83 PHE A C 1
ATOM 618 O O . PHE A 1 83 ? -13.503 2.015 -0.570 1.00 81.50 83 PHE A O 1
ATOM 625 N N . VAL A 1 84 ? -12.884 0.969 1.320 1.00 79.88 84 VAL A N 1
ATOM 626 C CA . VAL A 1 84 ? -11.691 0.334 0.741 1.00 79.88 84 VAL A CA 1
ATOM 627 C C . VAL A 1 84 ? -12.074 -0.678 -0.343 1.00 79.88 84 VAL A C 1
ATOM 629 O O . VAL A 1 84 ? -11.420 -0.734 -1.382 1.00 79.88 84 VAL A O 1
ATOM 632 N N . GLY A 1 85 ? -13.151 -1.442 -0.148 1.00 81.56 85 GLY A N 1
ATOM 633 C CA . GLY A 1 85 ? -13.659 -2.396 -1.134 1.00 81.56 85 GLY A CA 1
ATOM 634 C C . GLY A 1 85 ? -14.121 -1.730 -2.432 1.00 81.56 85 GLY A C 1
ATOM 635 O O . GLY A 1 85 ? -13.791 -2.213 -3.511 1.00 81.56 85 GLY A O 1
ATOM 636 N N . VAL A 1 86 ? -14.819 -0.594 -2.348 1.00 83.25 86 VAL A N 1
ATOM 637 C CA . VAL A 1 86 ? -15.256 0.192 -3.514 1.00 83.25 86 VAL A CA 1
ATOM 638 C C . VAL A 1 86 ? -14.058 0.776 -4.254 1.00 83.25 86 VAL A C 1
ATOM 640 O O . VAL A 1 86 ? -13.993 0.677 -5.477 1.00 83.25 86 VAL A O 1
ATOM 643 N N . LEU A 1 87 ? -13.080 1.328 -3.530 1.00 78.81 87 LEU A N 1
ATOM 644 C CA . LEU A 1 87 ? -11.832 1.817 -4.123 1.00 78.81 87 LEU A CA 1
ATOM 645 C C . LEU A 1 87 ? -11.070 0.699 -4.841 1.00 78.81 87 LEU A C 1
ATOM 647 O O . LEU A 1 87 ? -10.579 0.902 -5.951 1.00 78.81 87 LEU A O 1
ATOM 651 N N . LEU A 1 88 ? -11.006 -0.491 -4.240 1.00 77.62 88 LEU A N 1
ATOM 652 C CA . LEU A 1 88 ? -10.352 -1.649 -4.838 1.00 77.62 88 LEU A CA 1
ATOM 653 C C . LEU A 1 88 ? -11.114 -2.155 -6.068 1.00 77.62 88 LEU A C 1
ATOM 655 O O . LEU A 1 88 ? -10.496 -2.437 -7.088 1.00 77.62 88 LEU A O 1
ATOM 659 N N . ALA A 1 89 ? -12.445 -2.217 -6.012 1.00 79.81 89 ALA A N 1
ATOM 660 C CA . ALA A 1 89 ? -13.279 -2.599 -7.147 1.00 79.81 89 ALA A CA 1
ATOM 661 C C . ALA A 1 89 ? -13.145 -1.600 -8.305 1.00 79.81 89 ALA A C 1
ATOM 663 O O . ALA A 1 89 ? -12.967 -2.009 -9.451 1.00 79.81 89 ALA A O 1
ATOM 664 N N . ALA A 1 90 ? -13.149 -0.297 -8.011 1.00 76.81 90 ALA A N 1
ATOM 665 C CA . ALA A 1 90 ? -12.895 0.748 -8.995 1.00 76.81 90 ALA A CA 1
ATOM 666 C C . ALA A 1 90 ? -11.494 0.607 -9.605 1.00 76.81 90 ALA A C 1
ATOM 668 O O . ALA A 1 90 ? -11.355 0.672 -10.824 1.00 76.81 90 ALA A O 1
ATOM 669 N N . ALA A 1 91 ? -10.469 0.331 -8.792 1.00 72.38 91 ALA A N 1
ATOM 670 C CA . ALA A 1 91 ? -9.121 0.062 -9.283 1.00 72.38 91 ALA A CA 1
ATOM 671 C C . ALA A 1 91 ? -9.078 -1.186 -10.182 1.00 72.38 91 ALA A C 1
ATOM 673 O O . ALA A 1 91 ? -8.519 -1.126 -11.272 1.00 72.38 91 ALA A O 1
ATOM 674 N N . CYS A 1 92 ? -9.718 -2.290 -9.791 1.00 72.88 92 CYS A N 1
ATOM 675 C CA . CYS A 1 92 ? -9.805 -3.505 -10.603 1.00 72.88 92 CYS A CA 1
ATOM 676 C C . CYS A 1 92 ? -10.546 -3.279 -11.930 1.00 72.88 92 CYS A C 1
ATOM 678 O O . CYS A 1 92 ? -10.121 -3.809 -12.953 1.00 72.88 92 CYS A O 1
ATOM 680 N N . LEU A 1 93 ? -11.616 -2.479 -11.936 1.00 69.75 93 LEU A N 1
ATOM 681 C CA . LEU A 1 93 ? -12.357 -2.126 -13.151 1.00 69.75 93 LEU A CA 1
ATOM 682 C C . LEU A 1 93 ? -11.561 -1.183 -14.062 1.00 69.75 93 LEU A C 1
ATOM 684 O O . LEU A 1 93 ? -11.615 -1.307 -15.287 1.00 69.75 93 LEU A O 1
ATOM 688 N N . MET A 1 94 ? -10.815 -0.243 -13.479 1.00 67.50 94 MET A N 1
ATOM 689 C CA . MET A 1 94 ? -10.027 0.738 -14.225 1.00 67.50 94 MET A CA 1
ATOM 690 C C . MET A 1 94 ? -8.716 0.146 -14.764 1.00 67.50 94 MET A C 1
ATOM 692 O O . MET A 1 94 ? -8.229 0.582 -15.811 1.00 67.50 94 MET A O 1
ATOM 696 N N . VAL A 1 95 ? -8.159 -0.877 -14.101 1.00 63.81 95 VAL A N 1
ATOM 697 C CA . VAL A 1 95 ? -7.015 -1.667 -14.584 1.00 63.81 95 VAL A CA 1
ATOM 698 C C . VAL A 1 95 ? -7.467 -2.527 -15.767 1.00 63.81 95 VAL A C 1
ATOM 700 O O . VAL A 1 95 ? -7.716 -3.727 -15.687 1.00 63.81 95 VAL A O 1
ATOM 703 N N . ARG A 1 96 ? -7.565 -1.888 -16.931 1.00 55.78 96 ARG A N 1
ATOM 704 C CA . ARG A 1 96 ? -7.796 -2.562 -18.204 1.00 55.78 96 ARG A CA 1
ATOM 705 C C . ARG A 1 96 ? -6.453 -3.051 -18.739 1.00 55.78 96 ARG A C 1
ATOM 707 O O . ARG A 1 96 ? -5.609 -2.252 -19.156 1.00 55.78 96 ARG A O 1
ATOM 714 N N . ALA A 1 97 ? -6.250 -4.367 -18.722 1.00 52.00 97 ALA A N 1
ATOM 715 C CA . ALA A 1 97 ? -5.060 -5.015 -19.266 1.00 52.00 97 ALA A CA 1
ATOM 716 C C . ALA A 1 97 ? -4.908 -4.687 -20.764 1.00 52.00 97 ALA A C 1
ATOM 718 O O . ALA A 1 97 ? -5.564 -5.276 -21.620 1.00 52.00 97 ALA A O 1
ATOM 719 N N . ARG A 1 98 ? -4.037 -3.724 -21.085 1.00 46.19 98 ARG A N 1
ATOM 720 C CA . ARG A 1 98 ? -3.673 -3.337 -22.459 1.00 46.19 98 ARG A CA 1
ATOM 721 C C . ARG A 1 98 ? -2.328 -3.946 -22.875 1.00 46.19 98 ARG A C 1
ATOM 723 O O . ARG A 1 98 ? -1.569 -3.306 -23.596 1.00 46.19 98 ARG A O 1
ATOM 730 N N . LEU A 1 99 ? -1.990 -5.149 -22.404 1.00 51.47 99 LEU A N 1
ATOM 731 C CA . LEU A 1 99 ? -0.836 -5.884 -22.929 1.00 51.47 99 LEU A CA 1
ATOM 732 C C . LEU A 1 99 ? -1.301 -7.040 -23.820 1.00 51.47 99 LEU A C 1
ATOM 734 O O . LEU A 1 99 ? -2.118 -7.847 -23.371 1.00 51.47 99 LEU A O 1
ATOM 738 N N . PRO A 1 100 ? -0.774 -7.162 -25.055 1.00 47.88 100 PRO A N 1
ATOM 739 C CA . PRO A 1 100 ? -0.948 -8.379 -25.831 1.00 47.88 100 PRO A CA 1
ATOM 740 C C . PRO A 1 100 ? -0.367 -9.546 -25.027 1.00 47.88 100 PRO A C 1
ATOM 742 O O . PRO A 1 100 ? 0.676 -9.406 -24.384 1.00 47.88 100 PRO A O 1
ATOM 745 N N . ARG A 1 101 ? -1.061 -10.688 -25.040 1.00 46.94 101 ARG A N 1
ATOM 746 C CA . ARG A 1 101 ? -0.627 -11.930 -24.390 1.00 46.94 101 ARG A CA 1
ATOM 747 C C . ARG A 1 101 ? 0.827 -12.207 -24.787 1.00 46.94 101 ARG A C 1
ATOM 749 O O . ARG A 1 101 ? 1.081 -12.614 -25.917 1.00 46.94 101 ARG A O 1
ATOM 756 N N . LYS A 1 102 ? 1.791 -11.998 -23.884 1.00 49.16 102 LYS A N 1
ATOM 757 C CA . LYS A 1 102 ? 3.137 -12.545 -24.079 1.00 49.16 102 LYS A CA 1
ATOM 758 C C . LYS A 1 102 ? 2.952 -14.056 -24.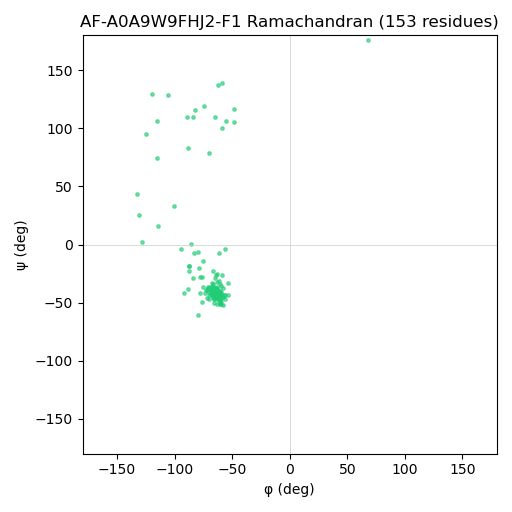034 1.00 49.16 102 LYS A C 1
ATOM 760 O O . LYS A 1 102 ? 2.591 -14.588 -22.986 1.00 49.16 102 LYS A O 1
ATOM 765 N N . THR A 1 103 ? 3.107 -14.720 -25.177 1.00 45.00 103 THR A N 1
ATOM 766 C CA . THR A 1 103 ? 3.062 -16.181 -25.280 1.00 45.00 103 THR A CA 1
ATOM 767 C C . THR A 1 103 ? 3.966 -16.748 -24.197 1.00 45.00 103 THR A C 1
ATOM 769 O O . THR A 1 103 ? 5.16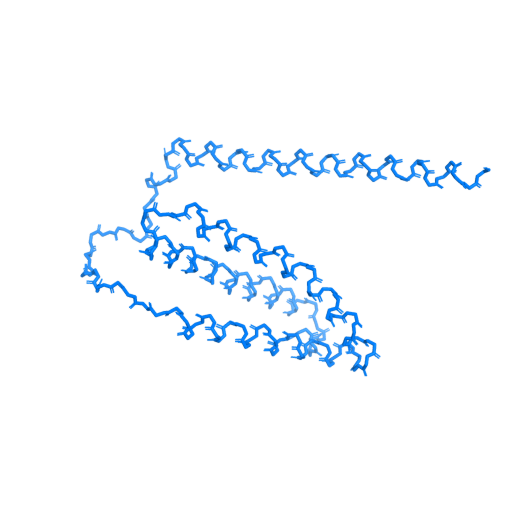1 -16.441 -24.158 1.00 45.00 103 THR A O 1
ATOM 772 N N . TRP A 1 104 ? 3.366 -17.485 -23.267 1.00 47.75 104 TRP A N 1
ATOM 773 C CA . TRP A 1 104 ? 4.047 -18.085 -22.133 1.00 47.75 104 TRP A CA 1
ATOM 774 C C . TRP A 1 104 ? 5.198 -18.950 -22.651 1.00 47.75 104 TRP A C 1
ATOM 776 O O . TRP A 1 104 ? 4.989 -20.000 -23.253 1.00 47.75 104 TRP A O 1
ATOM 786 N N . ASN A 1 105 ? 6.424 -18.459 -22.478 1.00 48.72 105 ASN A N 1
ATOM 787 C CA . ASN A 1 105 ? 7.618 -19.196 -22.843 1.00 48.72 105 ASN A CA 1
ATOM 788 C C . ASN A 1 105 ? 8.013 -20.026 -21.620 1.00 48.72 105 ASN A C 1
ATOM 790 O O . ASN A 1 105 ? 8.462 -19.480 -20.616 1.00 48.72 105 ASN A O 1
ATOM 794 N N . ARG A 1 106 ? 7.843 -21.347 -21.706 1.00 54.09 106 ARG A N 1
ATOM 795 C CA . ARG A 1 106 ? 8.098 -22.347 -20.648 1.00 54.09 106 ARG A CA 1
ATOM 796 C C . ARG A 1 106 ? 9.537 -22.334 -20.083 1.00 54.09 106 ARG A C 1
ATOM 798 O O . ARG A 1 106 ? 9.827 -23.068 -19.148 1.00 54.09 106 ARG A O 1
ATOM 805 N N . LYS A 1 107 ? 10.430 -21.503 -20.640 1.00 52.31 107 LYS A N 1
ATOM 806 C CA . LYS A 1 107 ? 11.843 -21.345 -20.261 1.00 52.31 107 LYS A CA 1
ATOM 807 C C . LYS A 1 107 ? 12.139 -20.209 -19.268 1.00 52.31 107 LYS A C 1
ATOM 809 O O . LYS A 1 107 ? 13.292 -20.075 -18.878 1.00 52.31 107 LYS A O 1
ATOM 814 N N . THR A 1 108 ? 11.169 -19.388 -18.854 1.00 54.69 108 THR A N 1
ATOM 815 C CA . THR A 1 108 ? 11.406 -18.435 -17.750 1.00 54.69 108 THR A CA 1
ATOM 816 C C . THR A 1 108 ? 11.244 -19.153 -16.408 1.00 54.69 108 THR A C 1
ATOM 818 O O . THR A 1 108 ? 10.132 -19.615 -16.129 1.00 54.69 108 THR A O 1
ATOM 821 N N . PRO A 1 109 ? 12.300 -19.276 -15.582 1.00 57.34 109 PRO A N 1
ATOM 822 C CA . PRO A 1 109 ? 12.175 -19.861 -14.254 1.00 57.34 109 PRO A CA 1
ATOM 823 C C . PRO A 1 109 ? 11.224 -19.007 -13.406 1.00 57.34 109 PRO A C 1
ATOM 825 O O . PRO A 1 109 ? 11.281 -17.781 -13.436 1.00 57.34 109 PRO A O 1
ATOM 828 N N . TRP A 1 110 ? 10.340 -19.658 -12.644 1.00 54.59 110 TRP A N 1
ATOM 829 C CA . TRP A 1 110 ? 9.435 -18.982 -11.700 1.00 54.59 110 TRP A CA 1
ATOM 830 C C . TRP A 1 110 ? 10.194 -18.179 -10.634 1.00 54.59 110 TRP A C 1
ATOM 832 O O . TRP A 1 110 ? 9.679 -17.193 -10.115 1.00 54.59 110 TRP A O 1
ATOM 842 N N . PHE A 1 111 ? 11.428 -18.592 -10.346 1.00 55.81 111 PHE A N 1
ATOM 843 C CA . PHE A 1 111 ? 12.349 -17.939 -9.430 1.00 55.81 111 PHE A CA 1
ATOM 844 C C . PHE A 1 111 ? 13.664 -17.647 -10.148 1.00 55.81 111 PHE A C 1
ATOM 846 O O . PHE A 1 111 ? 14.547 -18.498 -10.231 1.00 55.81 111 PHE A O 1
ATOM 853 N N . ASP A 1 112 ? 13.795 -16.429 -10.668 1.00 62.44 112 ASP A N 1
ATOM 854 C CA . ASP A 1 112 ? 15.051 -15.951 -11.238 1.00 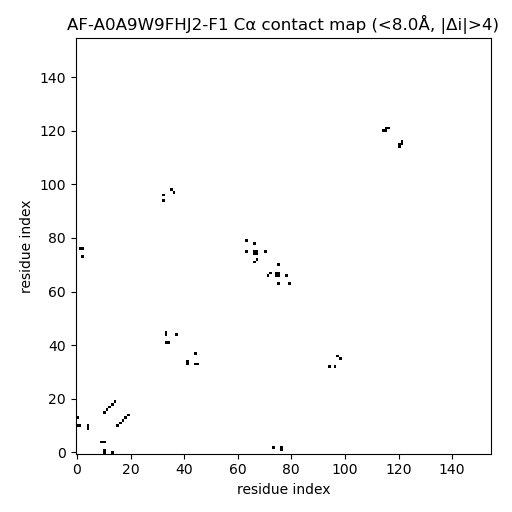62.44 112 ASP A CA 1
ATOM 855 C C . ASP A 1 112 ? 15.898 -15.298 -10.131 1.00 62.44 112 ASP A C 1
ATOM 857 O O . ASP A 1 112 ? 15.898 -14.084 -9.914 1.00 62.44 112 ASP A O 1
ATOM 861 N N . VAL A 1 113 ? 16.620 -16.133 -9.377 1.00 64.19 113 VAL A N 1
ATOM 862 C CA . VAL A 1 113 ? 17.576 -15.706 -8.330 1.00 64.19 113 VAL A CA 1
ATOM 863 C C . VAL A 1 113 ? 18.735 -14.864 -8.885 1.00 64.19 113 VAL A C 1
ATOM 865 O O . VAL A 1 113 ? 19.494 -14.265 -8.120 1.00 64.19 113 VAL A O 1
ATOM 868 N N . SER A 1 114 ? 18.840 -14.734 -10.212 1.00 62.34 114 SER A N 1
ATOM 869 C CA . SER A 1 114 ? 19.786 -13.836 -10.870 1.00 62.34 114 SER A CA 1
ATOM 870 C C . SER A 1 114 ? 19.533 -12.355 -10.550 1.00 62.34 114 SER A C 1
ATOM 872 O O . SER A 1 114 ? 20.483 -11.570 -10.581 1.00 62.34 114 SER A O 1
ATOM 874 N N . LEU A 1 115 ? 18.302 -11.957 -10.188 1.00 61.44 115 LEU A N 1
ATOM 875 C CA . LEU A 1 115 ? 18.013 -10.584 -9.743 1.00 61.44 115 LEU A CA 1
ATOM 876 C C . LEU A 1 115 ? 18.654 -10.264 -8.387 1.00 61.44 115 LEU A C 1
ATOM 878 O O . LEU A 1 115 ? 19.181 -9.171 -8.199 1.00 61.44 115 LEU A O 1
ATOM 882 N N . PHE A 1 116 ? 18.674 -11.225 -7.459 1.00 58.78 116 PHE A N 1
ATOM 883 C CA . PHE A 1 116 ? 19.265 -11.034 -6.128 1.00 58.78 116 PHE A CA 1
ATOM 884 C C . PHE A 1 116 ? 20.788 -10.839 -6.187 1.00 58.78 116 PHE A C 1
ATOM 886 O O . PHE 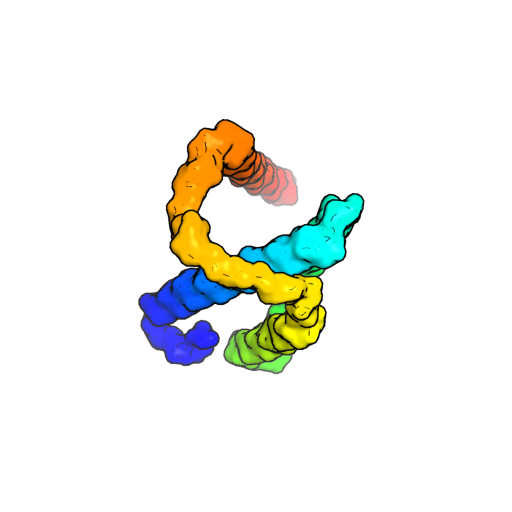A 1 116 ? 21.386 -10.236 -5.300 1.00 58.78 116 PHE A O 1
ATOM 893 N N . LYS A 1 117 ? 21.421 -11.323 -7.263 1.00 60.22 117 LYS A N 1
ATOM 894 C CA . LYS A 1 117 ? 22.864 -11.211 -7.497 1.00 60.22 117 LYS A CA 1
ATOM 895 C C . LYS A 1 117 ? 23.274 -9.867 -8.113 1.00 60.22 117 LYS A C 1
ATOM 897 O O . LYS A 1 117 ? 24.469 -9.586 -8.229 1.00 60.22 117 LYS A O 1
ATOM 902 N N . GLN A 1 118 ? 22.318 -9.021 -8.510 1.00 74.50 118 GLN A N 1
ATOM 903 C CA . GLN A 1 118 ? 22.624 -7.692 -9.030 1.00 74.50 118 GLN A CA 1
ATOM 904 C C . GLN A 1 118 ? 23.041 -6.751 -7.898 1.00 74.50 118 GLN A C 1
ATOM 906 O O . GLN A 1 118 ? 22.260 -6.428 -7.003 1.00 74.50 118 GLN A O 1
ATOM 911 N N . LYS A 1 119 ? 24.273 -6.234 -7.990 1.00 65.50 119 LYS A N 1
ATOM 912 C CA . LYS A 1 119 ? 24.839 -5.272 -7.028 1.00 65.50 119 LYS A CA 1
ATOM 913 C C . LYS A 1 119 ? 23.943 -4.044 -6.821 1.00 65.50 119 LYS A C 1
ATOM 915 O O . LYS A 1 119 ? 23.868 -3.531 -5.715 1.00 65.50 119 LYS A O 1
ATOM 920 N N . GLN A 1 120 ? 23.233 -3.610 -7.863 1.00 72.06 120 GLN A N 1
ATOM 921 C CA . GLN A 1 120 ? 22.297 -2.481 -7.818 1.00 72.06 120 GLN A CA 1
ATOM 922 C C . GLN A 1 120 ? 21.092 -2.755 -6.904 1.00 72.06 120 GLN A C 1
ATOM 924 O O . GLN A 1 120 ? 20.673 -1.860 -6.179 1.00 72.06 120 GLN A O 1
ATOM 929 N N . PHE A 1 121 ? 20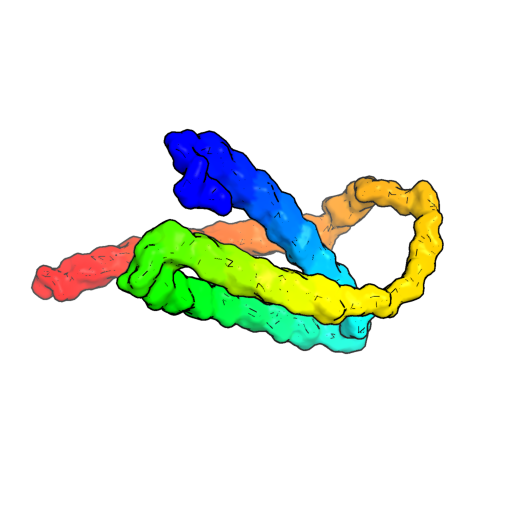.572 -3.988 -6.893 1.00 72.12 121 PHE A N 1
ATOM 930 C CA . PHE A 1 121 ? 19.440 -4.370 -6.047 1.00 72.12 121 PHE A CA 1
ATOM 931 C C . PHE A 1 121 ? 19.869 -4.445 -4.578 1.00 72.12 121 PHE A C 1
ATOM 933 O O . PHE A 1 121 ? 19.241 -3.833 -3.721 1.00 72.12 121 PHE A O 1
ATOM 940 N N . ALA A 1 122 ? 21.011 -5.085 -4.303 1.00 77.19 122 ALA A N 1
ATOM 941 C CA . ALA A 1 122 ? 21.574 -5.166 -2.956 1.00 77.19 122 ALA A CA 1
ATOM 942 C C . ALA A 1 122 ? 21.883 -3.778 -2.362 1.00 77.19 122 ALA A C 1
ATOM 944 O O . ALA A 1 122 ? 21.545 -3.510 -1.211 1.00 77.19 122 ALA A O 1
ATOM 945 N N . LEU A 1 123 ? 22.474 -2.874 -3.153 1.00 81.00 123 LEU A N 1
ATOM 946 C CA . LEU A 1 123 ? 22.836 -1.528 -2.699 1.00 81.00 123 LEU A CA 1
ATOM 947 C C . LEU A 1 123 ? 21.598 -0.672 -2.388 1.00 81.00 123 LEU A C 1
ATOM 949 O O . LEU A 1 123 ? 21.595 0.083 -1.418 1.00 81.00 123 LEU A O 1
ATOM 953 N N . LEU A 1 124 ? 20.523 -0.836 -3.164 1.00 78.69 124 LEU A N 1
ATOM 954 C CA . LEU A 1 124 ? 19.264 -0.121 -2.959 1.00 78.69 124 LEU A CA 1
ATOM 955 C C . LEU A 1 124 ? 18.495 -0.669 -1.748 1.00 78.69 124 LEU A C 1
ATOM 957 O O . LEU A 1 124 ? 18.018 0.109 -0.924 1.00 78.69 124 LEU A O 1
ATOM 961 N N . THR A 1 125 ? 18.458 -1.994 -1.574 1.00 78.31 125 THR A N 1
ATOM 962 C CA . THR A 1 125 ? 17.878 -2.641 -0.391 1.00 78.31 125 THR A CA 1
ATOM 963 C C . THR A 1 125 ? 18.598 -2.200 0.887 1.00 78.31 125 THR A C 1
ATOM 965 O O . THR A 1 125 ? 17.951 -1.691 1.803 1.00 78.31 125 THR A O 1
ATOM 968 N N . VAL A 1 126 ? 19.933 -2.285 0.938 1.00 83.06 126 VAL A N 1
ATOM 969 C CA . VAL A 1 126 ? 20.726 -1.819 2.094 1.00 83.06 126 VAL A CA 1
ATOM 970 C C . VAL A 1 126 ? 20.512 -0.323 2.354 1.00 83.06 126 VAL A C 1
ATOM 972 O O . VAL A 1 126 ? 20.334 0.075 3.505 1.00 83.06 126 VAL A O 1
ATOM 975 N N . GLY A 1 127 ? 20.443 0.498 1.300 1.00 82.12 127 GLY A N 1
ATOM 976 C CA . GLY A 1 127 ? 20.144 1.928 1.411 1.00 82.12 127 GLY A CA 1
ATOM 977 C C . GLY A 1 127 ? 18.7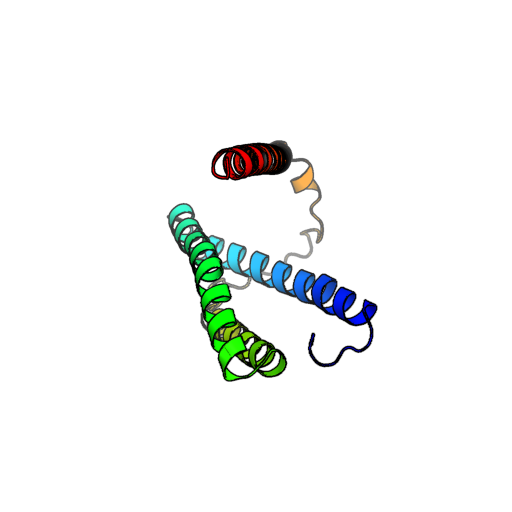94 2.213 2.078 1.00 82.12 127 GLY A C 1
ATOM 978 O O . GLY A 1 127 ? 18.720 3.042 2.986 1.00 82.12 127 GLY A O 1
ATOM 979 N N . THR A 1 128 ? 17.734 1.490 1.697 1.00 80.56 128 THR A N 1
ATOM 980 C CA . THR A 1 128 ? 16.407 1.645 2.324 1.00 80.56 128 THR A CA 1
ATOM 981 C C . THR A 1 128 ? 16.384 1.220 3.793 1.00 80.56 128 THR A C 1
ATOM 983 O O . THR A 1 128 ? 15.797 1.924 4.617 1.00 80.56 128 THR A O 1
ATOM 986 N N . TYR A 1 129 ? 17.080 0.136 4.153 1.00 82.50 129 TYR A N 1
ATOM 987 C CA . TYR A 1 129 ? 17.213 -0.283 5.552 1.00 82.5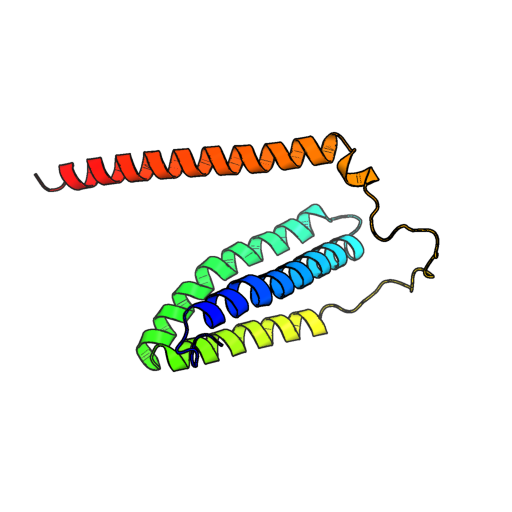0 129 TYR A CA 1
ATOM 988 C C . TYR A 1 129 ? 17.936 0.771 6.396 1.00 82.50 129 TYR A C 1
ATOM 990 O O . TYR A 1 129 ? 17.502 1.086 7.506 1.00 82.50 129 TYR A O 1
ATOM 998 N N . LEU A 1 130 ? 19.004 1.363 5.861 1.00 84.06 130 LEU A N 1
ATOM 999 C CA . LEU A 1 130 ? 19.785 2.377 6.564 1.00 84.06 130 LEU A CA 1
ATOM 1000 C C . LEU A 1 130 ? 18.979 3.666 6.774 1.00 84.06 130 LEU A C 1
ATOM 1002 O O . LEU A 1 130 ? 18.973 4.210 7.878 1.00 84.06 130 LEU A O 1
ATOM 1006 N N . VAL A 1 131 ? 18.230 4.115 5.761 1.00 81.69 131 VAL A N 1
ATOM 1007 C CA . VAL A 1 131 ? 17.307 5.258 5.881 1.00 81.69 131 VAL A CA 1
ATOM 1008 C C . VAL A 1 131 ? 16.261 5.023 6.968 1.00 81.69 131 VAL A C 1
ATOM 1010 O O . VAL A 1 131 ? 16.025 5.908 7.794 1.00 81.69 131 VAL A O 1
ATOM 1013 N N . MET A 1 132 ? 15.656 3.833 7.010 1.00 77.81 132 MET A N 1
ATOM 1014 C CA . MET A 1 132 ? 14.644 3.508 8.015 1.00 77.81 132 MET A CA 1
ATOM 1015 C C . MET A 1 132 ? 15.237 3.501 9.431 1.00 77.81 132 MET A C 1
ATOM 1017 O O . MET A 1 132 ? 14.645 4.062 10.354 1.00 77.81 132 MET A O 1
ATOM 1021 N N . PHE A 1 133 ? 16.443 2.952 9.593 1.00 81.81 133 PHE A N 1
ATOM 1022 C CA . PHE A 1 133 ? 17.161 2.943 10.866 1.00 81.81 133 PHE A CA 1
ATOM 1023 C C . PHE A 1 133 ? 17.508 4.359 11.348 1.00 81.81 133 PHE A C 1
ATOM 1025 O O . PHE A 1 133 ? 17.265 4.710 12.505 1.00 81.81 133 PHE A O 1
ATOM 1032 N N . VAL A 1 134 ? 18.018 5.206 10.449 1.00 83.62 134 VAL A N 1
ATOM 1033 C CA . VAL A 1 134 ? 18.346 6.607 10.745 1.00 83.62 134 VAL A CA 1
ATOM 1034 C C . VAL A 1 134 ? 17.090 7.391 11.126 1.00 83.62 134 VAL A C 1
ATOM 1036 O O . VAL A 1 134 ? 17.086 8.058 12.161 1.00 83.62 134 VAL A O 1
ATOM 1039 N N . CYS A 1 135 ? 15.999 7.260 10.366 1.00 71.25 135 CYS A N 1
ATOM 1040 C CA . CYS A 1 135 ? 14.732 7.933 10.659 1.00 71.25 135 CYS A CA 1
ATOM 1041 C C . CYS A 1 135 ? 14.147 7.500 12.014 1.00 71.25 135 CYS A C 1
ATOM 1043 O O . CYS A 1 135 ? 13.697 8.343 12.790 1.00 71.25 135 CYS A O 1
ATOM 1045 N N . SER A 1 136 ? 14.221 6.209 12.350 1.00 70.50 136 SER A N 1
ATOM 1046 C CA . SER A 1 136 ? 13.764 5.700 13.648 1.00 70.50 136 SER A CA 1
ATOM 1047 C C . SER A 1 136 ? 14.598 6.257 14.807 1.00 70.50 136 SER A C 1
ATOM 1049 O O . SER A 1 136 ? 14.061 6.608 15.860 1.00 70.50 136 SER A O 1
ATOM 1051 N N . LYS A 1 137 ? 15.912 6.421 14.603 1.00 73.88 137 LYS A N 1
ATOM 1052 C CA . LYS A 1 137 ? 16.813 7.015 15.598 1.00 73.88 137 LYS A CA 1
ATOM 1053 C C . LYS A 1 137 ? 16.583 8.521 15.764 1.00 73.88 137 LYS A C 1
ATOM 1055 O O . LYS A 1 137 ? 16.618 9.017 16.886 1.00 73.88 137 LYS A O 1
ATOM 1060 N N . LEU A 1 138 ? 16.309 9.239 14.673 1.00 69.88 138 LEU A N 1
ATOM 1061 C CA . LEU A 1 138 ? 15.915 10.651 14.699 1.00 69.88 138 LEU A CA 1
ATOM 1062 C C . LEU A 1 138 ? 14.576 10.837 15.409 1.00 69.88 138 LEU A C 1
ATOM 1064 O O . LEU A 1 138 ? 14.490 11.679 16.290 1.00 69.88 138 LEU A O 1
ATOM 1068 N N . ARG A 1 139 ? 13.570 10.005 15.121 1.00 66.75 139 ARG A N 1
ATOM 1069 C CA . ARG A 1 139 ? 12.270 10.051 15.805 1.00 66.75 139 ARG A CA 1
ATOM 1070 C C . ARG A 1 139 ? 12.400 9.767 17.303 1.00 66.75 139 ARG A C 1
ATOM 1072 O O . ARG A 1 139 ? 11.798 10.479 18.097 1.00 66.75 139 ARG A O 1
ATOM 1079 N N . SER A 1 140 ? 13.218 8.788 17.697 1.00 68.75 140 SER A N 1
ATOM 1080 C CA . SER A 1 140 ? 13.524 8.514 19.109 1.00 68.75 140 SER A CA 1
ATOM 1081 C C . SER A 1 140 ? 14.196 9.713 19.789 1.00 68.75 140 SER A C 1
ATOM 1083 O O . SER A 1 140 ? 13.780 10.113 20.874 1.00 68.75 140 SER A O 1
ATOM 1085 N N . LYS A 1 141 ? 15.167 10.350 19.121 1.00 66.88 141 LYS A N 1
ATOM 1086 C CA . LYS A 1 141 ? 15.816 11.565 19.629 1.00 66.88 141 LYS A CA 1
ATOM 1087 C C . LYS A 1 141 ? 14.864 12.760 19.700 1.00 66.88 141 LYS A C 1
ATOM 1089 O O . LYS A 1 141 ? 14.896 13.475 20.690 1.00 66.88 141 LYS A O 1
ATOM 1094 N N . THR A 1 142 ? 14.006 12.973 18.704 1.00 68.06 142 THR A N 1
ATOM 1095 C CA . THR A 1 142 ? 13.016 14.061 18.698 1.00 68.06 142 THR A CA 1
ATOM 1096 C C . THR A 1 142 ? 11.962 13.861 19.783 1.00 68.06 142 THR A C 1
ATOM 1098 O O . THR A 1 142 ? 11.637 14.819 20.466 1.00 68.06 142 THR A O 1
ATOM 1101 N N . MET A 1 143 ? 11.479 12.636 20.005 1.00 64.50 143 MET A N 1
ATOM 1102 C CA . MET A 1 143 ? 10.541 12.329 21.096 1.00 64.50 143 MET A CA 1
ATOM 1103 C C . MET A 1 143 ? 11.192 12.518 22.471 1.00 64.50 143 MET A C 1
ATOM 1105 O O . MET A 1 143 ? 10.562 13.075 23.363 1.00 64.50 143 MET A O 1
ATOM 1109 N N . ALA A 1 144 ? 12.465 12.138 22.633 1.00 69.12 144 ALA A N 1
ATOM 1110 C CA . ALA A 1 144 ? 13.221 12.427 23.852 1.00 69.12 144 ALA A CA 1
ATOM 1111 C C . ALA A 1 144 ? 13.410 13.941 24.068 1.00 69.12 144 ALA A C 1
ATOM 1113 O O . ALA A 1 144 ? 13.292 14.421 25.190 1.00 69.12 144 ALA A O 1
ATOM 1114 N N . ASN A 1 145 ? 13.641 14.704 22.995 1.00 65.12 145 ASN A N 1
ATOM 1115 C CA . ASN A 1 145 ? 13.795 16.158 23.064 1.00 65.12 145 ASN A CA 1
ATOM 1116 C C . ASN A 1 145 ? 12.455 16.869 23.352 1.00 65.12 145 ASN A C 1
ATOM 1118 O O . ASN A 1 145 ? 12.402 17.789 24.157 1.00 65.12 145 ASN A O 1
ATOM 1122 N N . VAL A 1 146 ? 11.345 16.403 22.768 1.00 63.72 146 VAL A N 1
ATOM 1123 C CA . VAL A 1 146 ? 9.989 16.911 23.049 1.00 63.72 146 VAL A CA 1
ATOM 1124 C C . VAL A 1 146 ? 9.542 16.561 24.470 1.00 63.72 146 VAL A C 1
ATOM 1126 O O . VAL A 1 146 ? 8.937 17.401 25.128 1.00 63.72 146 VAL A O 1
ATOM 1129 N N . ALA A 1 147 ? 9.882 15.374 24.983 1.00 60.59 147 ALA A N 1
ATOM 1130 C CA . ALA A 1 147 ? 9.615 15.009 26.374 1.00 60.59 147 ALA A CA 1
ATOM 1131 C C . ALA A 1 147 ? 10.369 15.915 27.364 1.00 60.59 147 ALA A C 1
ATOM 1133 O O . ALA A 1 147 ? 9.808 16.289 28.386 1.00 60.59 147 ALA A O 1
ATOM 1134 N N . GLN A 1 148 ? 11.602 16.319 27.036 1.00 56.69 148 GLN A N 1
ATOM 1135 C CA . GLN A 1 148 ? 12.379 17.275 27.834 1.00 56.69 148 GLN A CA 1
ATOM 1136 C C . GLN A 1 148 ? 11.805 18.701 27.771 1.00 56.69 148 GLN A C 1
ATOM 1138 O O . GLN A 1 148 ? 11.711 19.365 28.802 1.00 56.69 148 GLN A O 1
ATOM 1143 N N . VAL A 1 149 ? 11.361 19.161 26.597 1.00 59.53 149 VAL A N 1
ATOM 1144 C CA . VAL A 1 149 ? 10.734 20.487 26.432 1.00 59.53 149 VAL A CA 1
ATOM 1145 C C . VAL A 1 149 ? 9.355 20.555 27.105 1.00 59.53 149 VAL A C 1
ATOM 1147 O O . VAL A 1 149 ? 9.030 21.566 27.722 1.00 59.53 149 VAL A O 1
ATOM 1150 N N . GLY A 1 150 ? 8.569 19.473 27.069 1.00 57.69 150 GLY A N 1
ATOM 1151 C CA . GLY A 1 150 ? 7.272 19.386 27.752 1.00 57.69 150 GLY A CA 1
ATOM 1152 C C . GLY A 1 150 ? 7.365 19.488 29.279 1.00 57.69 150 GLY A C 1
ATOM 1153 O O . GLY A 1 150 ? 6.479 20.066 29.894 1.00 57.69 150 GLY A O 1
ATOM 1154 N N . THR A 1 151 ? 8.455 19.006 29.887 1.00 54.94 151 THR A N 1
ATOM 1155 C CA . THR A 1 151 ? 8.726 19.171 31.330 1.00 54.94 151 THR A CA 1
ATOM 1156 C C . THR A 1 151 ? 9.266 20.551 31.720 1.00 54.94 151 THR A C 1
ATOM 1158 O O . THR A 1 151 ? 9.175 20.922 32.885 1.00 54.94 151 THR A O 1
ATOM 1161 N N . LEU A 1 152 ? 9.820 21.321 30.776 1.00 53.84 152 LEU A N 1
ATOM 1162 C CA . LEU A 1 152 ? 10.319 22.685 31.015 1.00 53.84 152 LEU A CA 1
ATOM 1163 C C . LEU A 1 152 ? 9.239 23.767 30.842 1.00 53.84 152 LEU A C 1
ATOM 1165 O O . LEU A 1 152 ? 9.415 24.867 31.346 1.00 53.84 152 LEU A O 1
ATOM 1169 N N . GLY A 1 153 ? 8.129 23.470 30.155 1.00 50.88 153 GLY A N 1
ATOM 1170 C CA . GLY A 1 153 ? 6.975 24.376 30.021 1.00 50.88 153 GLY A CA 1
ATOM 1171 C C . GLY A 1 153 ? 5.950 24.289 31.160 1.00 50.88 153 GLY A C 1
ATOM 1172 O O . GLY A 1 153 ? 4.928 24.968 31.106 1.00 50.88 153 GLY A O 1
ATOM 1173 N N . SER A 1 154 ? 6.194 23.433 32.156 1.00 47.88 154 SER A N 1
ATOM 1174 C CA . SER A 1 154 ? 5.339 23.217 33.331 1.00 47.88 154 SER A CA 1
ATOM 1175 C C . SER A 1 154 ? 5.993 23.653 34.652 1.00 47.88 154 SER A C 1
ATOM 1177 O O . SER A 1 154 ? 5.537 23.226 35.712 1.00 47.88 154 SER A O 1
ATOM 1179 N N . ILE A 1 155 ? 7.068 24.449 34.591 1.00 46.22 155 ILE A N 1
ATOM 1180 C CA . ILE A 1 155 ? 7.727 25.083 35.747 1.00 46.22 155 ILE A CA 1
ATOM 1181 C C . ILE A 1 155 ? 7.557 26.595 35.630 1.00 46.22 155 ILE A C 1
ATOM 1183 O O . ILE A 1 155 ? 7.789 27.113 34.514 1.00 46.22 155 ILE A O 1
#

Organism: NCBI:txid116970

InterPro domains:
  IPR011701 Major facilitator superfamily [PF07690] (7-132)
  IPR036259 MFS transporter superfamily [G3DSA:1.20.1250.20] (1-152)
  IPR036259 MFS transporter superfamily [SSF103473] (2-134)
  IPR050327 Proton-linked Monocarboxylate Transporter [PTHR11360] (2-136)

Secondary structure (DSSP, 8-state):
-TTS-SSHHHHHIIIIIIHHHHHHHHHHHHHHHHHHH-SS-HHHHHHHHHHHHHHHHHHHHHHHHHHHHHHHHHHHHHHHHHHHHHHHHHHHHH----S------TTS-S--TTTTT-HHHHHHHHHHHHHHHHHHHHHHHHHHHHHHHHHHTT-

Sequence (155 aa):
MTSLADEYYQIFLAQGLGFGIGAGGVFTTSMVCVGQWFVKRRGLAVGIASCGSSFGGVIFPIFLNKVIEDVGFYGAVRYTALFVGVLLAAACLMVRARLPRKTWNRKTPWFDVSLFKQKQFALLTVGTYLVMFVCSKLRSKTMANVAQVGTLGSI